Protein AF-N1JIM1-F1 (afdb_monomer)

Nearest PDB structures (foldseek):
  7zmg-assembly1_c  TM=7.149E-01  e=4.940E-05  Thermochaetoides thermophila DSM 1495
  7zm7-assembly1_c  TM=7.378E-01  e=1.228E-04  Thermochaetoides thermophila DSM 1495
  6yj4-assembly1_k  TM=7.259E-01  e=1.435E-02  Yarrowia lipolytica

Organism: Blumeria graminis f. sp. hordei (strain DH14) (NCBI:txid546991)

Sequence (106 aa):
MRINLTPIIQNLKDIIMKYSIVRRGPKPNLTGFNPRALAAAAGSPVNDPWARNEAWRYTGPFSRASRLRNNFPGLGIATVAFIVYCGYEHFFLKNDHESRNLEGHA

Secondary structure (DSSP, 8-state):
-----HHHHHHHHHHHHHHH----PPPP-TTS--HHHHHHHSSPPTT-TTHHHHHHHHSGGGSHHHHHHTSSTTHHHHHHHHHHHHHHIIIIIHHHHHSSSSSS--

Mean predicted aligned error: 16.82 Å

Foldseek 3Di:
DDDDCVVVVVVVVVVCVVPVDPPPPDDPDPVNDDVVVCVVVVDDPPDDVCCVVCVVCQDDCNPPVNVVVPPDVCPVVVVVVVVVVVCCCVPPVVVVVVVVVVPPDD

Radius of gyration: 35.73 Å; Cα contacts (8 Å, |Δi|>4): 9; chains: 1; bounding box: 74×61×78 Å

Solvent-accessible surface area (backbone atoms only — not comparable to full-atom values): 6856 Å² total; per-residue (Å²): 139,83,83,82,58,66,68,60,55,50,52,51,51,52,51,50,57,72,70,66,68,78,75,79,65,84,78,80,54,91,81,74,65,51,70,66,61,48,60,68,64,69,54,81,67,95,79,54,96,52,50,77,79,53,39,74,71,53,40,73,78,61,19,76,66,48,59,56,71,64,70,57,83,54,52,68,61,49,53,52,52,49,51,52,49,53,49,45,46,64,69,55,54,48,64,64,57,62,68,63,66,74,79,76,82,132

InterPro domains:
  IPR012576 NADH dehydrogenase [ubiquinone] 1 beta subcomplex subunit 3 [PF08122] (47-98)
  IPR012576 NADH dehydrogenase [ubiquinone] 1 beta subcomplex subunit 3 [PTHR15082] (36-101)

pLDDT: mean 78.21, std 13.38, range [39.56, 97.75]

Structure (mmCIF, N/CA/C/O backbone):
data_AF-N1JIM1-F1
#
_entry.id   AF-N1JIM1-F1
#
loop_
_atom_site.group_PDB
_atom_site.id
_atom_site.type_symbol
_atom_site.label_atom_id
_atom_site.label_alt_id
_atom_site.label_comp_id
_atom_site.label_asym_id
_atom_site.label_entity_id
_atom_site.label_seq_id
_atom_site.pdbx_PDB_ins_code
_atom_site.Cartn_x
_atom_site.Cartn_y
_atom_site.Cartn_z
_atom_site.occupancy
_atom_site.B_iso_or_equiv
_atom_site.auth_seq_id
_atom_site.auth_comp_id
_atom_site.auth_asym_id
_atom_site.auth_atom_id
_atom_site.pdbx_PDB_model_num
ATOM 1 N N . MET A 1 1 ? 37.156 -55.384 39.164 1.00 52.28 1 MET A N 1
ATOM 2 C CA . MET A 1 1 ? 36.053 -54.896 40.020 1.00 52.28 1 MET A CA 1
ATOM 3 C C . MET A 1 1 ? 35.601 -53.540 39.483 1.00 52.28 1 MET A C 1
ATOM 5 O O . MET A 1 1 ? 36.373 -52.596 39.558 1.00 52.28 1 MET A O 1
ATOM 9 N N . ARG A 1 2 ? 34.443 -53.454 38.812 1.00 53.03 2 ARG A N 1
ATOM 10 C CA . ARG A 1 2 ? 33.941 -52.192 38.230 1.00 53.03 2 ARG A CA 1
ATOM 11 C C . ARG A 1 2 ? 32.867 -51.619 39.152 1.00 53.03 2 ARG A C 1
ATOM 13 O O . ARG A 1 2 ? 31.889 -52.300 39.436 1.00 53.03 2 ARG A O 1
ATOM 20 N N . ILE A 1 3 ? 33.074 -50.400 39.637 1.00 65.19 3 ILE A N 1
ATOM 21 C CA . ILE A 1 3 ? 32.138 -49.718 40.535 1.00 65.19 3 ILE A CA 1
ATOM 22 C C . ILE A 1 3 ? 30.994 -49.158 39.678 1.00 65.19 3 ILE A C 1
ATOM 24 O O . ILE A 1 3 ? 31.239 -48.433 38.714 1.00 65.19 3 ILE A O 1
ATOM 28 N N . ASN A 1 4 ? 29.753 -49.535 39.983 1.00 59.69 4 ASN A N 1
ATOM 29 C CA . ASN A 1 4 ? 28.573 -49.160 39.205 1.00 59.69 4 ASN A CA 1
ATOM 30 C C . ASN A 1 4 ? 28.045 -47.801 39.703 1.00 59.69 4 ASN A C 1
ATOM 32 O O . ASN A 1 4 ? 27.325 -47.724 40.693 1.00 59.69 4 ASN A O 1
ATOM 36 N N . LEU A 1 5 ? 28.474 -46.714 39.053 1.00 62.03 5 LEU A N 1
ATOM 37 C CA . LEU A 1 5 ? 28.224 -45.320 39.472 1.00 62.03 5 LEU A CA 1
ATOM 38 C C . LEU A 1 5 ? 26.890 -44.741 38.962 1.00 62.03 5 LEU A C 1
ATOM 40 O O . LEU A 1 5 ? 26.553 -43.589 39.238 1.00 62.03 5 LEU A O 1
ATOM 44 N N . THR A 1 6 ? 26.113 -45.537 38.229 1.00 71.81 6 THR A N 1
ATOM 45 C CA . THR A 1 6 ? 24.839 -45.134 37.621 1.00 71.81 6 THR A CA 1
ATOM 46 C C . THR A 1 6 ? 23.787 -44.591 38.607 1.00 71.81 6 THR A C 1
ATOM 48 O O . THR A 1 6 ? 23.179 -43.572 38.267 1.00 71.81 6 THR A O 1
ATOM 51 N N 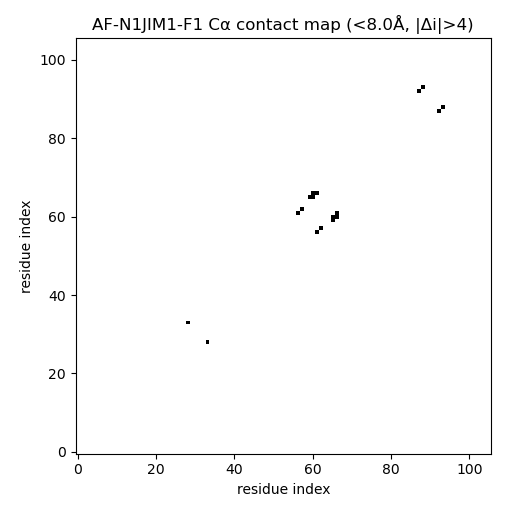. PRO A 1 7 ? 23.581 -45.133 39.831 1.00 74.94 7 PRO A N 1
ATOM 52 C CA . PRO A 1 7 ? 22.528 -44.625 40.718 1.00 74.94 7 PRO A CA 1
ATOM 53 C C . PRO A 1 7 ? 22.896 -43.296 41.397 1.00 74.94 7 PRO A C 1
ATOM 55 O O . PRO A 1 7 ? 22.017 -42.488 41.699 1.00 74.94 7 PRO A O 1
ATOM 58 N N . ILE A 1 8 ? 24.192 -43.041 41.610 1.00 76.38 8 ILE A N 1
ATOM 59 C CA . ILE A 1 8 ? 24.692 -41.809 42.241 1.00 76.38 8 ILE A CA 1
ATOM 60 C C . ILE A 1 8 ? 24.576 -40.639 41.261 1.00 76.38 8 ILE A C 1
ATOM 62 O O . ILE A 1 8 ? 24.121 -39.557 41.627 1.00 76.38 8 ILE A O 1
ATOM 66 N N . ILE A 1 9 ? 24.929 -40.870 39.993 1.00 74.69 9 ILE A N 1
ATOM 67 C CA . ILE A 1 9 ? 24.845 -39.849 38.942 1.00 74.69 9 ILE A CA 1
ATOM 68 C C . ILE A 1 9 ? 23.387 -39.457 38.674 1.00 74.69 9 ILE A C 1
ATOM 70 O O . ILE A 1 9 ? 23.119 -38.280 38.438 1.00 74.69 9 ILE A O 1
ATOM 74 N N . GLN A 1 10 ? 22.443 -40.404 38.739 1.00 77.50 10 GLN A N 1
ATOM 75 C CA . GLN A 1 10 ? 21.026 -40.069 38.574 1.00 77.50 10 GLN A CA 1
ATOM 76 C C . GLN A 1 10 ? 20.461 -39.284 39.752 1.00 77.50 10 GLN A C 1
ATOM 78 O O . GLN A 1 10 ? 19.847 -38.246 39.530 1.00 77.50 10 GLN A O 1
ATOM 83 N N . ASN A 1 11 ? 20.787 -39.667 40.989 1.00 78.75 11 ASN A N 1
ATOM 84 C CA . ASN A 1 11 ? 20.413 -38.865 42.156 1.00 78.75 11 ASN A CA 1
ATOM 85 C C . ASN A 1 11 ? 20.942 -37.431 42.070 1.00 78.75 11 ASN A C 1
ATOM 87 O O . ASN A 1 11 ? 20.224 -36.482 42.372 1.00 78.75 11 ASN A O 1
ATOM 91 N N . LEU A 1 12 ? 22.185 -37.253 41.617 1.00 78.69 12 LEU A N 1
ATOM 92 C CA . LEU A 1 12 ? 22.763 -35.923 41.467 1.00 78.69 12 LEU A CA 1
ATOM 93 C C . LEU A 1 12 ? 22.036 -35.103 40.390 1.00 78.69 12 LEU A C 1
ATOM 95 O O . LEU A 1 12 ? 21.767 -33.923 40.603 1.00 78.69 12 LEU A O 1
ATOM 99 N N . LYS A 1 13 ? 21.677 -35.718 39.255 1.00 77.31 13 LYS A N 1
ATOM 100 C CA . LYS A 1 13 ? 20.893 -35.061 38.198 1.00 77.31 13 LYS A CA 1
ATOM 101 C C . LYS A 1 13 ? 19.511 -34.650 38.689 1.00 77.31 13 LYS A C 1
ATOM 103 O O . LYS A 1 13 ? 19.097 -33.530 38.403 1.00 77.31 13 LYS A O 1
ATOM 108 N N . ASP A 1 14 ? 18.848 -35.502 39.460 1.00 77.19 14 ASP A N 1
ATOM 109 C CA . ASP A 1 14 ? 17.524 -35.226 40.016 1.00 77.19 14 ASP A CA 1
ATOM 110 C C . ASP A 1 14 ? 17.570 -34.103 41.055 1.00 77.19 14 ASP A C 1
ATOM 112 O O . ASP A 1 14 ? 16.730 -33.201 41.035 1.00 77.19 14 ASP A O 1
ATOM 116 N N . ILE A 1 15 ? 18.591 -34.093 41.916 1.00 77.50 15 ILE A N 1
ATOM 117 C CA . ILE A 1 15 ? 18.822 -33.019 42.888 1.00 77.50 15 ILE A CA 1
ATOM 118 C C . ILE A 1 15 ? 19.103 -31.704 42.151 1.00 77.50 15 ILE A C 1
ATOM 120 O O . ILE A 1 15 ? 18.451 -30.695 42.419 1.00 77.50 15 ILE A O 1
ATOM 124 N N . ILE A 1 16 ? 20.003 -31.702 41.166 1.00 76.94 16 ILE A N 1
ATOM 125 C CA . ILE A 1 16 ? 20.316 -30.496 40.386 1.00 76.94 16 ILE A CA 1
ATOM 126 C C . ILE A 1 16 ? 19.075 -30.001 39.628 1.00 76.94 16 ILE A C 1
ATOM 128 O O . ILE A 1 16 ? 18.784 -28.807 39.652 1.00 76.94 16 ILE A O 1
ATOM 132 N N . MET A 1 17 ? 18.290 -30.883 39.004 1.00 72.56 17 MET A N 1
ATOM 133 C CA . MET A 1 17 ? 17.032 -30.512 38.339 1.00 72.56 17 MET A CA 1
ATOM 134 C C . MET A 1 17 ? 16.004 -29.942 39.318 1.00 72.56 17 MET A C 1
ATOM 136 O O . MET A 1 17 ? 15.347 -28.949 39.006 1.00 72.56 17 MET A O 1
ATOM 140 N N . LYS A 1 18 ? 15.893 -30.512 40.522 1.00 68.12 18 LYS A N 1
ATOM 141 C CA . LYS A 1 18 ? 14.932 -30.061 41.534 1.00 68.12 18 LYS A CA 1
ATOM 142 C C . LYS A 1 18 ? 15.276 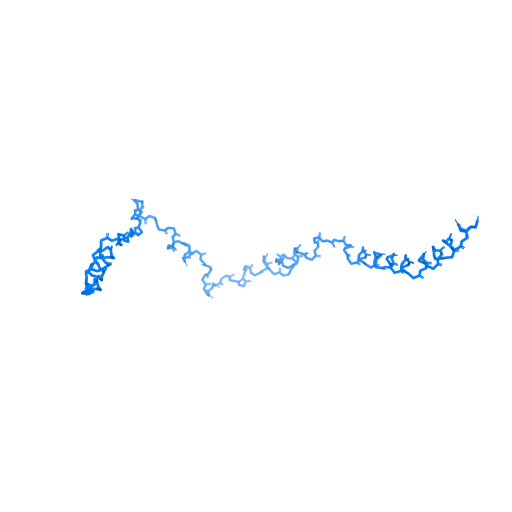-28.688 42.111 1.00 68.12 18 LYS A C 1
ATOM 144 O O . LYS A 1 18 ? 14.363 -27.930 42.430 1.00 68.12 18 LYS A O 1
ATOM 149 N N . TYR A 1 19 ? 16.562 -28.349 42.195 1.00 69.44 19 TYR A N 1
ATOM 150 C CA . TYR A 1 19 ? 17.022 -27.052 42.704 1.00 69.44 19 TYR A CA 1
ATOM 151 C C . TYR A 1 19 ? 17.294 -25.994 41.615 1.00 69.44 19 TYR A C 1
ATOM 153 O O . TYR A 1 19 ? 17.374 -24.810 41.937 1.00 69.44 19 TYR A O 1
ATOM 161 N N . SER A 1 20 ? 17.410 -26.364 40.334 1.00 65.88 20 SER A N 1
ATOM 162 C CA . SER A 1 20 ? 17.805 -25.431 39.257 1.00 65.88 20 SER A CA 1
ATOM 163 C C . SER A 1 20 ? 16.665 -24.640 38.614 1.00 65.88 20 SER A C 1
ATOM 165 O O . SER A 1 20 ? 16.928 -23.663 37.911 1.00 65.88 20 SER A O 1
ATOM 167 N N . ILE A 1 21 ? 15.399 -24.990 38.851 1.00 65.50 21 ILE A N 1
ATOM 168 C CA . ILE A 1 21 ? 14.277 -24.337 38.165 1.00 65.50 21 ILE A CA 1
ATOM 169 C C . ILE A 1 21 ? 13.531 -23.393 39.109 1.00 65.50 21 ILE A C 1
ATOM 171 O O . ILE A 1 21 ? 12.360 -23.587 39.436 1.00 65.50 21 ILE A O 1
ATOM 175 N N . VAL A 1 22 ? 14.177 -22.288 39.478 1.00 65.31 22 VAL A N 1
ATOM 176 C CA . VAL A 1 22 ? 13.433 -21.095 39.901 1.00 65.31 22 VAL A CA 1
ATOM 177 C C . VAL A 1 22 ? 12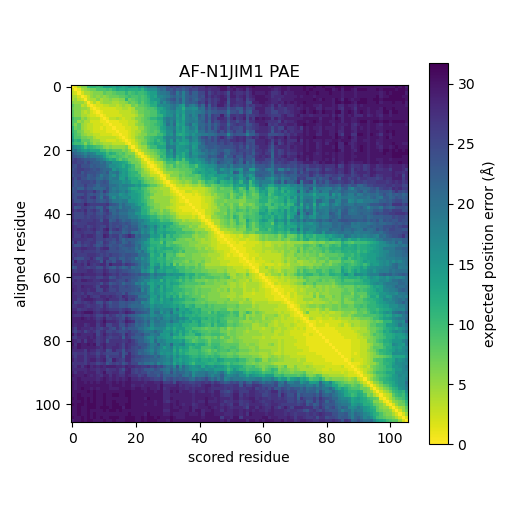.825 -20.481 38.639 1.00 65.31 22 VAL A C 1
ATOM 179 O O . VAL A 1 22 ? 13.423 -19.620 37.987 1.00 65.31 22 VAL A O 1
ATOM 182 N N . ARG A 1 23 ? 11.627 -20.942 38.250 1.00 61.66 23 ARG A N 1
ATOM 183 C CA . ARG A 1 23 ? 10.817 -20.245 37.241 1.00 61.66 23 ARG A CA 1
ATOM 184 C C . ARG A 1 23 ? 10.446 -18.893 37.834 1.00 61.66 23 ARG A C 1
ATOM 186 O O . ARG A 1 23 ? 9.485 -18.787 38.589 1.00 61.66 23 ARG A O 1
ATOM 193 N N . ARG A 1 24 ? 11.229 -17.856 37.531 1.00 66.44 24 ARG A N 1
ATOM 194 C CA . ARG A 1 24 ? 10.853 -16.479 37.853 1.00 66.44 24 ARG A CA 1
ATOM 195 C C . ARG A 1 24 ? 9.549 -16.196 37.111 1.00 66.44 24 ARG A C 1
ATOM 197 O O . ARG A 1 24 ? 9.559 -16.027 35.893 1.00 66.44 24 ARG A O 1
ATOM 204 N N . GLY A 1 25 ? 8.437 -16.234 37.842 1.00 69.25 25 GLY A N 1
ATOM 205 C CA . GLY A 1 25 ? 7.127 -15.870 37.322 1.00 69.25 25 GLY A CA 1
ATOM 206 C C . GLY A 1 25 ? 7.142 -14.436 36.781 1.00 69.25 25 GLY A C 1
ATOM 207 O O . GLY A 1 25 ? 8.049 -13.660 37.111 1.00 69.25 25 GLY A O 1
ATOM 208 N N . PRO A 1 26 ? 6.171 -14.067 35.931 1.00 71.12 26 PRO A N 1
ATOM 209 C CA . PRO A 1 26 ? 6.027 -12.693 35.468 1.00 71.12 26 PRO A CA 1
ATOM 210 C C . PRO A 1 26 ? 6.043 -11.745 36.672 1.00 71.12 26 PRO A C 1
ATOM 212 O O . PRO A 1 26 ? 5.298 -11.957 37.628 1.00 71.12 26 PRO A O 1
ATOM 215 N N . LYS A 1 27 ? 6.925 -10.736 36.659 1.00 69.81 27 LYS A N 1
ATOM 216 C CA . LYS A 1 27 ? 6.977 -9.752 37.745 1.00 69.81 27 LYS A CA 1
ATOM 217 C C . LYS A 1 27 ? 5.597 -9.085 37.858 1.00 69.81 27 LYS A C 1
ATOM 219 O O . LYS A 1 27 ? 5.080 -8.655 36.825 1.00 69.81 27 LYS A O 1
ATOM 224 N N . PRO A 1 28 ? 4.997 -9.001 39.057 1.00 71.81 28 PRO A N 1
ATOM 225 C CA . PRO A 1 28 ? 3.736 -8.296 39.226 1.00 71.81 28 PRO A CA 1
ATOM 226 C C . PRO A 1 28 ? 3.947 -6.820 38.874 1.00 71.81 28 PRO A C 1
ATOM 228 O O . PRO A 1 28 ? 4.892 -6.187 39.348 1.00 71.81 28 PRO A O 1
ATOM 231 N N . ASN A 1 29 ? 3.097 -6.283 37.999 1.00 76.25 29 ASN A N 1
ATOM 232 C CA . ASN A 1 29 ? 3.161 -4.875 37.626 1.00 76.25 29 ASN A CA 1
ATOM 233 C C . ASN A 1 29 ? 2.697 -4.038 38.825 1.00 76.25 29 ASN A C 1
ATOM 235 O O . ASN A 1 29 ? 1.531 -4.108 39.207 1.00 76.25 29 ASN A O 1
ATOM 239 N N . LEU A 1 30 ? 3.604 -3.243 39.402 1.00 74.25 30 LEU A N 1
ATOM 240 C CA . LEU A 1 30 ? 3.343 -2.397 40.579 1.00 74.25 30 LEU A CA 1
ATOM 241 C C . L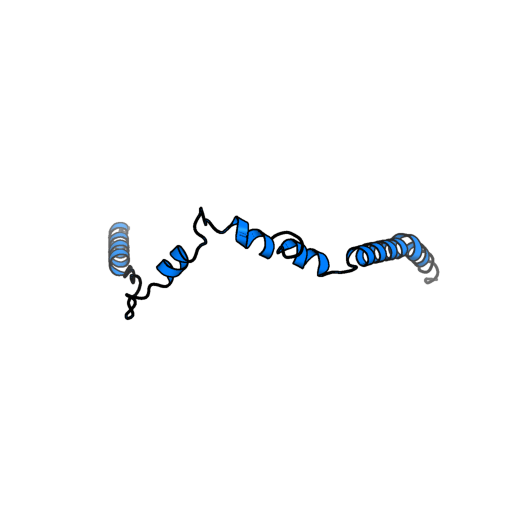EU A 1 30 ? 2.211 -1.381 40.355 1.00 74.25 30 LEU A C 1
ATOM 243 O O . LEU A 1 30 ? 1.559 -0.955 41.298 1.00 74.25 30 LEU A O 1
ATOM 247 N N . THR A 1 31 ? 1.981 -1.002 39.100 1.00 77.81 31 THR A N 1
ATOM 248 C CA . THR A 1 31 ? 0.978 -0.015 38.688 1.00 77.81 31 THR A CA 1
ATOM 249 C C . THR A 1 31 ? -0.376 -0.638 38.341 1.00 77.81 31 THR A C 1
ATOM 251 O O . THR A 1 31 ? -1.275 0.079 37.914 1.00 77.81 31 THR A O 1
ATOM 254 N N . GLY A 1 32 ? -0.531 -1.966 38.432 1.00 79.38 32 GLY A N 1
ATOM 255 C CA . GLY A 1 32 ? -1.746 -2.678 38.001 1.00 79.38 32 GLY A CA 1
ATOM 256 C C . GLY A 1 32 ? -1.983 -2.673 36.482 1.00 79.38 32 GLY A C 1
ATOM 257 O O . GLY A 1 32 ? -2.798 -3.441 35.975 1.00 79.38 32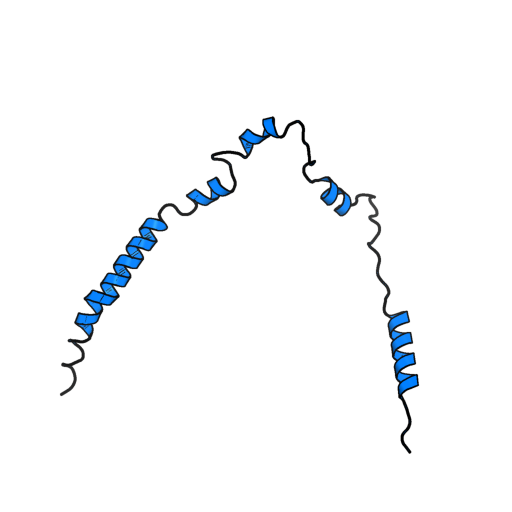 GLY A O 1
ATOM 258 N N . PHE A 1 33 ? -1.231 -1.867 35.730 1.00 84.81 33 PHE A N 1
ATOM 259 C CA . PHE A 1 33 ? -1.279 -1.818 34.278 1.00 84.81 33 PHE A CA 1
ATOM 260 C C . PHE A 1 33 ? -0.625 -3.067 33.682 1.00 84.81 33 PHE A C 1
ATOM 262 O O . PHE A 1 33 ? 0.554 -3.342 33.911 1.00 84.81 33 PHE A O 1
ATOM 269 N N . ASN A 1 34 ? -1.385 -3.836 32.902 1.00 85.62 34 ASN A N 1
ATOM 270 C CA . ASN A 1 34 ? -0.886 -5.017 32.209 1.00 85.62 34 ASN A CA 1
ATOM 271 C C . ASN A 1 34 ? -0.773 -4.741 30.698 1.00 85.62 34 ASN A C 1
ATOM 273 O O . ASN A 1 34 ? -1.782 -4.810 29.992 1.00 85.62 34 ASN A O 1
ATOM 277 N N . PRO A 1 35 ? 0.440 -4.488 30.167 1.00 85.06 35 PRO A N 1
ATOM 278 C CA . PRO A 1 35 ? 0.621 -4.154 28.755 1.00 85.06 35 PRO A CA 1
ATOM 279 C C . PRO A 1 35 ? 0.234 -5.304 27.818 1.00 85.06 35 PRO A C 1
ATOM 281 O O . PRO A 1 35 ? -0.182 -5.059 26.691 1.00 85.06 35 PRO A O 1
ATOM 284 N N . ARG A 1 36 ? 0.324 -6.564 28.270 1.00 83.19 36 ARG A N 1
ATOM 285 C CA . ARG A 1 36 ? -0.102 -7.724 27.470 1.00 83.19 36 ARG A CA 1
ATOM 286 C C . ARG A 1 36 ? -1.617 -7.841 27.379 1.00 83.19 36 ARG A C 1
ATOM 288 O O . ARG A 1 36 ? -2.120 -8.185 26.318 1.00 83.19 36 ARG A O 1
ATOM 295 N N . ALA A 1 37 ? -2.327 -7.537 28.464 1.00 84.94 37 ALA A N 1
ATOM 296 C CA . ALA A 1 37 ? -3.786 -7.490 28.449 1.00 84.94 37 ALA A CA 1
ATOM 297 C C . ALA A 1 37 ? -4.287 -6.345 27.558 1.00 84.94 37 ALA A C 1
ATOM 299 O O . ALA A 1 37 ? -5.199 -6.553 26.764 1.00 84.94 37 ALA A O 1
ATOM 300 N N . LEU A 1 38 ? -3.632 -5.177 27.616 1.00 85.62 38 LEU A N 1
ATOM 301 C CA . LEU A 1 38 ? -3.916 -4.078 26.695 1.00 85.62 38 LEU A CA 1
ATOM 302 C C . LEU A 1 38 ? -3.649 -4.487 25.245 1.00 85.62 38 LEU A C 1
ATOM 304 O O . LEU A 1 38 ? -4.514 -4.286 24.411 1.00 85.62 38 LEU A O 1
ATOM 308 N N . ALA A 1 39 ? -2.497 -5.086 24.934 1.00 86.38 39 ALA A N 1
ATOM 309 C CA . ALA A 1 39 ? -2.182 -5.515 23.570 1.00 86.38 39 ALA A CA 1
ATOM 310 C C . ALA A 1 39 ? -3.182 -6.554 23.030 1.00 86.38 39 ALA A C 1
ATOM 312 O O . ALA A 1 39 ? -3.538 -6.502 21.857 1.00 86.38 39 ALA A O 1
ATOM 313 N N . ALA A 1 40 ? -3.662 -7.465 23.884 1.00 84.06 40 ALA A N 1
ATOM 314 C CA . ALA A 1 40 ? -4.705 -8.424 23.525 1.00 84.06 40 ALA A CA 1
ATOM 315 C C . ALA A 1 40 ? -6.070 -7.751 23.286 1.00 84.06 40 ALA A C 1
ATOM 317 O O . ALA A 1 40 ? -6.815 -8.184 22.413 1.00 84.06 40 ALA A O 1
ATOM 318 N N . ALA A 1 41 ? -6.387 -6.689 24.033 1.00 82.19 41 ALA A N 1
ATOM 319 C CA . ALA A 1 41 ? -7.635 -5.934 23.907 1.00 82.19 41 ALA A CA 1
ATOM 320 C C . ALA A 1 41 ? -7.588 -4.816 22.847 1.00 82.19 41 ALA A C 1
ATOM 322 O O . ALA A 1 41 ? -8.632 -4.360 22.399 1.00 82.19 41 ALA A O 1
ATOM 323 N N . ALA A 1 42 ? -6.397 -4.370 22.442 1.00 84.38 42 ALA A N 1
ATOM 324 C CA . ALA A 1 42 ? -6.184 -3.279 21.489 1.00 84.38 42 ALA A CA 1
ATOM 325 C C . ALA A 1 42 ? -6.420 -3.692 20.025 1.00 84.38 42 ALA A C 1
ATOM 327 O O . ALA A 1 42 ? -6.288 -2.865 19.123 1.00 84.38 42 ALA A O 1
ATOM 328 N N . GLY A 1 43 ? -6.736 -4.966 19.772 1.00 80.56 43 GLY A N 1
ATOM 329 C CA . GLY A 1 43 ? -7.168 -5.426 18.458 1.00 80.56 43 GLY A CA 1
ATOM 330 C C . GLY A 1 43 ? -8.514 -4.818 18.062 1.00 80.56 43 GLY A C 1
ATOM 331 O O . GLY A 1 43 ? -9.340 -4.489 18.911 1.00 80.56 43 GLY A O 1
ATOM 332 N N . SER A 1 44 ? -8.751 -4.692 16.756 1.00 75.00 44 SER A N 1
ATOM 333 C CA . SER A 1 44 ? -10.077 -4.316 16.265 1.00 75.00 44 SER A CA 1
ATOM 334 C C . SER A 1 44 ? -11.082 -5.408 16.650 1.00 75.00 44 SER A C 1
ATOM 336 O O . SER A 1 44 ? -10.791 -6.587 16.414 1.00 75.00 44 SER A O 1
ATOM 338 N N . PRO A 1 45 ? -12.243 -5.070 17.239 1.00 79.88 45 PRO A N 1
ATOM 339 C CA . PRO A 1 45 ? -13.272 -6.060 17.523 1.00 79.88 45 PRO A CA 1
ATOM 340 C C . PRO A 1 45 ? -13.730 -6.722 16.217 1.00 79.88 45 PRO A C 1
ATOM 342 O O . PRO A 1 45 ? -13.757 -6.088 15.167 1.00 79.88 45 PRO A O 1
ATOM 345 N N . VAL A 1 46 ? -14.093 -8.007 16.288 1.00 78.50 46 VAL A N 1
ATOM 346 C CA . VAL A 1 46 ? -14.466 -8.825 15.114 1.00 78.50 46 VAL A CA 1
ATOM 347 C C . VAL A 1 46 ? -15.661 -8.241 14.349 1.00 78.50 46 VAL A C 1
ATOM 349 O O . VAL A 1 46 ? -15.798 -8.483 13.156 1.00 78.50 46 VAL A O 1
ATOM 352 N N . ASN A 1 47 ? -16.524 -7.485 15.031 1.00 81.25 47 ASN A N 1
ATOM 353 C CA . ASN A 1 47 ? -17.736 -6.921 14.455 1.00 81.25 47 ASN A CA 1
ATOM 354 C C . ASN A 1 47 ? -17.906 -5.471 14.921 1.00 81.25 47 ASN A C 1
ATOM 356 O O . ASN A 1 47 ? -18.645 -5.176 15.863 1.00 81.25 47 ASN A O 1
ATOM 360 N N . ASP A 1 48 ? -17.152 -4.565 14.310 1.00 88.38 48 ASP A N 1
ATOM 361 C CA . ASP A 1 48 ? -17.262 -3.138 14.562 1.00 88.38 48 ASP A CA 1
ATOM 362 C C . ASP A 1 48 ? -18.451 -2.541 13.779 1.00 88.38 48 ASP A C 1
ATOM 364 O O . ASP A 1 48 ? -18.537 -2.652 12.555 1.00 88.38 48 ASP A O 1
ATOM 368 N N . PRO A 1 49 ? -19.393 -1.848 14.444 1.00 90.62 49 PRO A N 1
ATOM 369 C CA . PRO A 1 49 ? -20.567 -1.287 13.765 1.00 90.62 49 PRO A CA 1
ATOM 370 C C . PRO A 1 49 ? -20.214 -0.151 12.789 1.00 90.62 49 PRO A C 1
ATOM 372 O O . PRO A 1 49 ? -21.029 0.231 11.948 1.00 90.62 49 PRO A O 1
ATOM 375 N N . TRP A 1 50 ? -18.993 0.380 12.880 1.00 90.88 50 TRP A N 1
ATOM 376 C CA . TRP A 1 50 ? -18.498 1.488 12.069 1.00 90.88 50 TRP A CA 1
ATOM 377 C C . TRP A 1 50 ? -17.562 1.056 10.938 1.00 90.88 50 TRP A C 1
ATOM 379 O O . TRP A 1 50 ? -17.194 1.919 10.141 1.00 90.88 50 TRP A O 1
ATOM 389 N N . ALA A 1 51 ? -17.255 -0.240 10.778 1.00 87.69 51 ALA A N 1
ATOM 390 C CA . ALA A 1 51 ? -16.313 -0.740 9.763 1.00 87.69 51 ALA A CA 1
ATOM 391 C C . ALA A 1 51 ? -16.593 -0.173 8.378 1.00 87.69 51 ALA A C 1
ATOM 393 O O . ALA A 1 51 ? -15.711 0.328 7.684 1.00 87.69 51 ALA A O 1
ATOM 394 N N . ARG A 1 52 ? -17.866 -0.218 7.976 1.00 85.88 52 ARG A N 1
ATOM 395 C CA . ARG A 1 52 ? -18.304 0.271 6.668 1.00 85.88 52 ARG A CA 1
ATOM 396 C C . ARG A 1 52 ? -18.115 1.781 6.529 1.00 85.88 52 ARG A C 1
ATOM 398 O O . ARG A 1 52 ? -17.773 2.248 5.448 1.00 85.88 52 ARG A O 1
ATOM 405 N N . ASN A 1 53 ? -18.328 2.531 7.608 1.00 89.81 53 ASN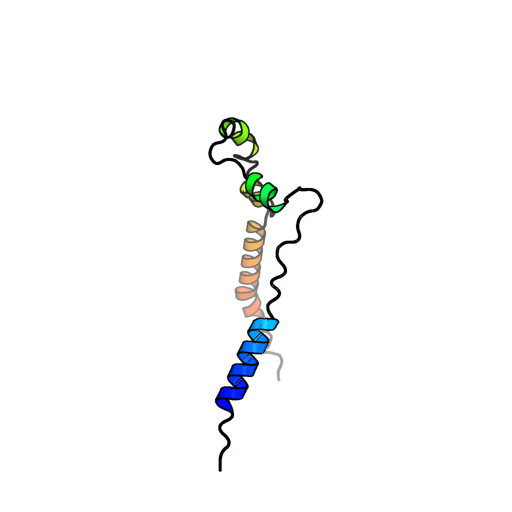 A N 1
ATOM 406 C CA . ASN A 1 53 ? -18.144 3.978 7.623 1.00 89.81 53 ASN A CA 1
ATOM 407 C C . ASN A 1 53 ? -16.659 4.374 7.659 1.00 89.81 53 ASN A C 1
ATOM 409 O O . ASN A 1 53 ? -16.306 5.449 7.191 1.00 89.81 53 ASN A O 1
ATOM 413 N N . GLU A 1 54 ? -15.777 3.520 8.179 1.00 88.62 54 GLU A N 1
ATOM 414 C CA . GLU A 1 54 ? -14.326 3.741 8.159 1.00 88.62 54 GLU A CA 1
ATOM 415 C C . GLU A 1 54 ? -13.641 3.163 6.911 1.00 88.62 54 GLU A C 1
ATOM 417 O O . GLU A 1 54 ? -12.514 3.547 6.587 1.00 88.62 54 GLU A O 1
ATOM 422 N N . ALA A 1 55 ? -14.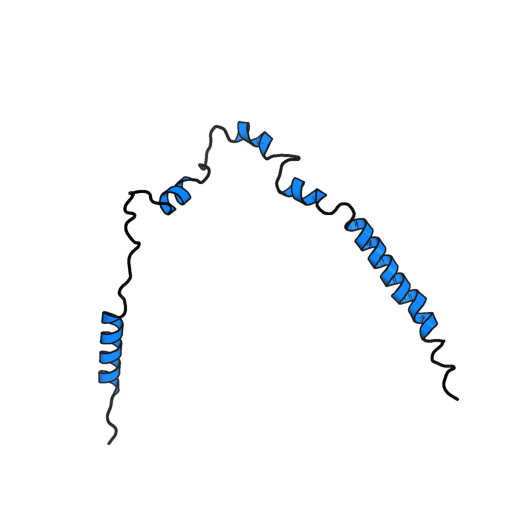327 2.297 6.158 1.00 87.94 55 ALA A N 1
ATOM 423 C CA . ALA A 1 55 ? -13.769 1.601 5.003 1.00 87.94 55 ALA A CA 1
ATOM 424 C C . ALA A 1 55 ? -13.198 2.555 3.944 1.00 87.94 55 ALA A C 1
ATOM 426 O O . ALA A 1 55 ? -12.142 2.271 3.376 1.00 87.94 55 ALA A O 1
ATOM 427 N N . TRP A 1 56 ? -13.823 3.711 3.693 1.00 87.25 56 TRP A N 1
ATOM 428 C CA . TRP A 1 56 ? -13.349 4.672 2.682 1.00 87.25 56 TRP A CA 1
ATOM 429 C C . TRP A 1 56 ? -11.940 5.216 2.968 1.00 87.25 56 TRP A C 1
ATOM 431 O O . TRP A 1 56 ? -11.236 5.602 2.038 1.00 87.25 56 TRP A O 1
ATOM 441 N N . ARG A 1 57 ? -11.493 5.211 4.233 1.00 87.62 57 ARG A N 1
ATOM 442 C CA . ARG A 1 57 ? -10.161 5.708 4.624 1.00 87.62 57 ARG A CA 1
ATOM 443 C C . ARG A 1 57 ? -9.036 4.775 4.192 1.00 87.62 57 ARG A C 1
ATOM 445 O O . ARG A 1 57 ? -7.908 5.212 3.974 1.00 87.62 57 ARG A O 1
ATOM 452 N N . TYR A 1 58 ? -9.336 3.485 4.100 1.00 83.31 58 TYR A N 1
ATOM 453 C CA . TYR A 1 58 ? -8.334 2.434 3.920 1.00 83.31 58 TYR A CA 1
ATOM 454 C C . TYR A 1 58 ? -8.546 1.606 2.648 1.00 83.31 58 TYR A C 1
ATOM 456 O O . TYR A 1 58 ? -7.748 0.714 2.352 1.00 83.31 58 TYR A O 1
ATOM 464 N N . THR A 1 59 ? -9.585 1.916 1.873 1.00 83.12 59 THR A N 1
ATOM 465 C CA . THR A 1 59 ? -9.891 1.280 0.587 1.00 83.12 59 THR A CA 1
ATOM 466 C C . THR A 1 59 ? -9.463 2.159 -0.595 1.00 83.12 59 THR A C 1
ATOM 468 O O . THR A 1 59 ? -9.158 3.344 -0.454 1.00 83.12 59 THR A O 1
ATOM 471 N N . GLY A 1 60 ? -9.357 1.554 -1.782 1.00 85.56 60 GLY A N 1
ATOM 472 C CA . GLY A 1 60 ? -9.020 2.261 -3.021 1.00 85.56 60 GLY A CA 1
ATOM 473 C C . GLY A 1 60 ? -7.570 2.788 -3.079 1.00 85.56 60 GLY A C 1
ATOM 474 O O . GLY A 1 60 ? -6.627 2.025 -2.820 1.00 85.56 60 GLY A O 1
ATOM 475 N N . PRO A 1 61 ? -7.345 4.065 -3.451 1.00 82.00 61 PRO A N 1
ATOM 476 C CA . PRO A 1 61 ? -6.000 4.618 -3.653 1.00 82.00 61 PRO A CA 1
ATOM 477 C C . PRO A 1 61 ? -5.171 4.685 -2.361 1.00 82.00 61 PRO A C 1
ATOM 479 O O . PRO A 1 61 ? -3.946 4.709 -2.423 1.00 82.00 61 PRO A O 1
ATOM 482 N N . PHE A 1 62 ? -5.808 4.641 -1.189 1.00 82.81 62 PHE A N 1
ATOM 483 C CA . PHE A 1 62 ? -5.131 4.758 0.107 1.00 82.81 62 PHE A CA 1
ATOM 484 C C . PHE A 1 62 ? -4.726 3.418 0.734 1.00 82.81 62 PHE A C 1
ATOM 486 O O . PHE A 1 62 ? -4.132 3.401 1.822 1.00 82.81 62 PHE A O 1
ATOM 493 N N . SER A 1 63 ? -4.993 2.302 0.046 1.00 86.75 63 SER A N 1
ATOM 494 C CA . SER A 1 63 ? -4.610 0.965 0.503 1.00 86.75 63 SER A CA 1
ATOM 495 C C . SER A 1 63 ? -3.086 0.816 0.623 1.00 86.75 63 SER A C 1
ATOM 497 O O . SER A 1 63 ? -2.314 1.466 -0.087 1.00 86.75 6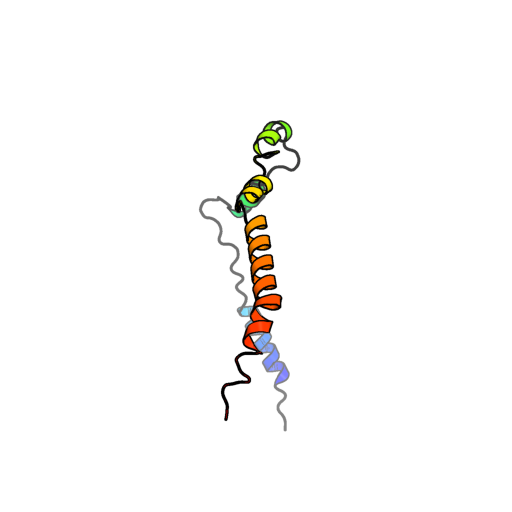3 SER A O 1
ATOM 499 N N . ARG A 1 64 ? -2.622 -0.088 1.498 1.00 84.62 64 ARG A N 1
ATOM 500 C CA . ARG A 1 64 ? -1.181 -0.366 1.670 1.00 84.62 64 ARG A CA 1
ATOM 501 C C . ARG A 1 64 ? -0.514 -0.779 0.355 1.00 84.62 64 ARG A C 1
ATOM 503 O O . ARG A 1 64 ? 0.600 -0.351 0.080 1.00 84.62 64 ARG A O 1
ATOM 510 N N . ALA A 1 65 ? -1.210 -1.563 -0.468 1.00 85.44 65 ALA A N 1
ATOM 511 C CA . ALA A 1 65 ? -0.710 -2.001 -1.767 1.00 85.44 65 ALA A CA 1
ATOM 512 C C . ALA A 1 65 ? -0.621 -0.844 -2.773 1.00 85.44 65 ALA A C 1
ATOM 514 O O . ALA A 1 65 ? 0.351 -0.752 -3.519 1.00 85.44 65 ALA A O 1
ATOM 515 N N . SER A 1 66 ? -1.595 0.069 -2.763 1.00 85.12 66 SER A N 1
ATOM 516 C CA . SER A 1 66 ? -1.604 1.252 -3.632 1.00 85.12 66 SER A CA 1
ATOM 517 C C . SER A 1 66 ? -0.415 2.176 -3.349 1.00 85.12 66 SER A C 1
ATOM 519 O O . SER A 1 66 ? 0.181 2.698 -4.286 1.00 85.12 66 SER A O 1
ATOM 521 N N . ARG A 1 67 ? 0.007 2.293 -2.081 1.00 83.50 67 ARG A N 1
ATOM 522 C CA . ARG A 1 67 ? 1.220 3.042 -1.697 1.00 83.50 67 ARG A CA 1
ATOM 523 C C . ARG A 1 67 ? 2.493 2.426 -2.276 1.00 83.50 67 ARG A C 1
ATOM 525 O O . ARG A 1 67 ? 3.398 3.152 -2.661 1.00 83.50 67 ARG A O 1
ATOM 532 N N . LEU A 1 68 ? 2.555 1.095 -2.361 1.00 87.81 68 LEU A N 1
ATOM 533 C CA . LEU A 1 68 ? 3.739 0.398 -2.866 1.00 87.81 68 LEU A CA 1
ATOM 534 C C . LEU A 1 68 ? 3.845 0.405 -4.395 1.00 87.81 68 LEU A C 1
ATOM 536 O O . LEU A 1 68 ? 4.955 0.363 -4.923 1.00 87.81 68 LEU A O 1
ATOM 540 N N . ARG A 1 69 ? 2.719 0.492 -5.113 1.00 84.12 69 ARG A N 1
ATOM 541 C CA . ARG A 1 69 ? 2.703 0.479 -6.588 1.00 84.12 69 ARG A CA 1
ATOM 542 C C . ARG A 1 69 ? 3.449 1.652 -7.220 1.00 84.12 69 ARG A C 1
ATOM 544 O O . ARG A 1 69 ? 3.958 1.500 -8.322 1.00 84.12 69 ARG A O 1
ATOM 551 N N . ASN A 1 70 ? 3.549 2.785 -6.528 1.00 84.31 70 ASN A N 1
ATOM 552 C CA . ASN A 1 70 ? 4.216 3.981 -7.042 1.00 84.31 70 ASN A CA 1
ATOM 553 C C . ASN A 1 70 ? 5.616 4.214 -6.442 1.00 84.31 70 ASN A C 1
ATOM 555 O O . ASN A 1 70 ? 6.171 5.295 -6.608 1.00 84.31 70 ASN A O 1
ATOM 559 N N . ASN A 1 71 ? 6.196 3.237 -5.735 1.00 87.81 71 ASN A N 1
ATOM 560 C CA . ASN A 1 71 ? 7.526 3.409 -5.133 1.00 87.81 71 ASN A CA 1
ATOM 561 C C . ASN A 1 71 ? 8.665 3.421 -6.158 1.00 87.81 71 ASN A C 1
ATOM 563 O O . ASN A 1 71 ? 9.686 4.054 -5.915 1.00 87.81 71 ASN A O 1
ATOM 567 N N . PHE A 1 72 ? 8.505 2.739 -7.294 1.00 89.94 72 PHE A N 1
ATOM 568 C CA . PHE A 1 72 ? 9.536 2.673 -8.330 1.00 89.94 72 PHE A CA 1
ATOM 569 C C . PHE A 1 72 ? 8.967 3.047 -9.697 1.00 89.94 72 PHE A C 1
ATOM 571 O O . PHE A 1 72 ? 8.777 2.174 -10.555 1.00 89.94 72 PHE A O 1
ATOM 578 N N . PRO A 1 73 ? 8.670 4.343 -9.911 1.00 86.25 73 PRO A N 1
ATOM 579 C CA . PRO A 1 73 ? 8.257 4.810 -11.220 1.00 86.25 73 PRO A CA 1
ATOM 580 C C . PRO A 1 73 ? 9.419 4.579 -12.193 1.00 86.25 73 PRO A C 1
ATOM 582 O O . PRO A 1 73 ? 10.486 5.168 -12.060 1.00 86.25 73 PRO A O 1
ATOM 585 N N . GLY A 1 74 ? 9.227 3.665 -13.143 1.00 91.00 74 GLY A N 1
ATOM 586 C CA . GLY A 1 74 ? 10.207 3.387 -14.192 1.00 91.00 74 GLY A CA 1
ATOM 587 C C . GLY A 1 74 ? 11.084 2.146 -14.002 1.00 91.00 74 GLY A C 1
ATOM 588 O O . GLY A 1 74 ? 11.895 1.866 -14.880 1.00 91.00 74 GLY A O 1
ATOM 589 N N . LEU A 1 75 ? 10.896 1.342 -12.945 1.00 94.50 75 LEU A N 1
ATOM 590 C CA . LEU A 1 75 ? 11.645 0.080 -12.809 1.00 94.50 75 LEU A CA 1
ATOM 591 C C . LEU A 1 75 ? 11.419 -0.842 -14.015 1.00 94.50 75 LEU A C 1
ATOM 593 O O . LEU A 1 75 ? 12.375 -1.390 -14.542 1.00 94.50 75 LEU A O 1
ATOM 597 N N . GLY A 1 76 ? 10.186 -0.929 -14.522 1.00 94.31 76 GLY A N 1
ATOM 598 C CA . GLY A 1 76 ? 9.878 -1.740 -15.704 1.00 94.31 76 GLY A CA 1
ATOM 599 C C . GLY A 1 76 ? 10.662 -1.318 -16.950 1.00 94.31 76 GLY A C 1
ATOM 600 O O . GLY A 1 76 ? 11.298 -2.155 -17.585 1.00 94.31 76 GLY A O 1
ATOM 601 N N . ILE A 1 77 ? 10.672 -0.021 -17.279 1.00 96.44 77 ILE A N 1
ATOM 602 C CA . ILE A 1 77 ? 11.407 0.471 -18.456 1.00 96.44 77 ILE A CA 1
ATOM 603 C C . ILE A 1 77 ? 12.919 0.330 -18.275 1.00 96.44 77 ILE A C 1
ATOM 605 O O . ILE A 1 77 ? 13.609 -0.024 -19.225 1.00 96.44 77 ILE A O 1
ATOM 609 N N . ALA A 1 78 ? 13.426 0.540 -17.058 1.00 96.00 78 ALA A N 1
ATOM 610 C CA . ALA A 1 78 ? 14.842 0.400 -16.756 1.00 96.00 78 ALA A CA 1
ATOM 611 C C . ALA A 1 78 ? 15.292 -1.058 -16.891 1.00 96.00 78 ALA A C 1
ATOM 613 O O . ALA A 1 78 ? 16.319 -1.322 -17.506 1.00 96.00 78 ALA A O 1
ATOM 614 N N . THR A 1 79 ? 14.505 -2.015 -16.386 1.00 97.44 79 THR A N 1
ATOM 615 C CA . THR A 1 79 ? 14.794 -3.446 -16.544 1.00 97.44 79 THR A CA 1
ATOM 616 C C . THR A 1 79 ? 14.781 -3.859 -18.013 1.00 97.44 79 THR A C 1
ATOM 618 O O . THR A 1 79 ? 15.683 -4.570 -18.445 1.00 97.44 79 THR A O 1
ATOM 621 N N . VAL A 1 80 ? 13.808 -3.390 -18.800 1.00 97.75 80 VAL A N 1
ATOM 622 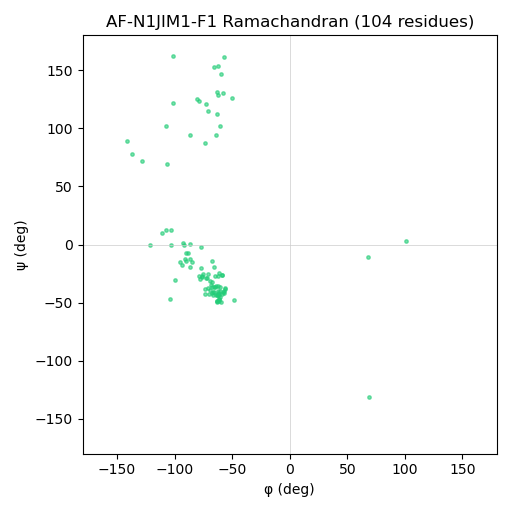C CA . VAL A 1 80 ? 13.760 -3.679 -20.243 1.00 97.75 80 VAL A CA 1
ATOM 623 C C . VAL A 1 80 ? 14.977 -3.096 -20.958 1.00 97.75 80 VAL A C 1
ATOM 625 O O . VAL A 1 80 ? 15.657 -3.823 -21.676 1.00 97.75 80 VAL A O 1
ATOM 628 N N . ALA A 1 81 ? 15.294 -1.820 -20.732 1.00 97.50 81 ALA A N 1
ATOM 629 C CA . ALA A 1 81 ? 16.457 -1.173 -21.335 1.00 97.50 81 ALA A CA 1
ATOM 630 C C . ALA A 1 81 ? 17.766 -1.884 -20.959 1.00 97.50 81 ALA A C 1
ATOM 632 O O . ALA A 1 81 ? 18.609 -2.123 -21.820 1.00 97.50 81 ALA A O 1
ATOM 633 N N . PHE A 1 82 ? 17.903 -2.281 -19.692 1.00 96.88 82 PHE A N 1
ATOM 634 C CA . PHE A 1 82 ? 19.052 -3.035 -19.202 1.00 96.88 82 PHE A CA 1
ATOM 635 C C . PHE A 1 82 ? 19.188 -4.392 -19.902 1.00 96.88 82 PHE A C 1
ATOM 637 O O . PHE A 1 82 ? 20.267 -4.723 -20.382 1.00 96.88 82 PHE A O 1
ATOM 644 N N . ILE A 1 83 ? 18.097 -5.153 -20.033 1.00 97.56 83 ILE A N 1
ATOM 645 C CA . ILE A 1 83 ? 18.113 -6.448 -20.731 1.00 97.56 83 ILE A CA 1
ATOM 646 C C . ILE A 1 83 ? 18.477 -6.273 -22.208 1.00 97.56 83 ILE A C 1
ATOM 648 O O . ILE A 1 83 ? 19.284 -7.044 -22.724 1.00 97.56 83 ILE A O 1
ATOM 652 N N . VAL A 1 84 ? 17.917 -5.265 -22.884 1.00 97.19 84 VAL A N 1
ATOM 653 C CA . VAL A 1 84 ? 18.245 -4.967 -24.288 1.00 97.19 84 VAL A CA 1
ATOM 654 C C . VAL A 1 84 ? 19.729 -4.645 -24.436 1.00 97.19 84 VAL A C 1
ATOM 656 O O . VAL A 1 84 ? 20.377 -5.186 -25.328 1.00 97.19 84 VAL A O 1
ATOM 659 N N . TYR A 1 85 ? 20.280 -3.823 -23.542 1.00 94.88 85 TYR A N 1
ATOM 660 C CA . TYR A 1 85 ? 21.700 -3.482 -23.548 1.00 94.88 85 TYR A CA 1
ATOM 661 C C . TYR A 1 85 ? 22.586 -4.710 -23.306 1.00 94.88 85 TYR A C 1
ATOM 663 O O . TYR A 1 85 ? 23.484 -4.980 -24.098 1.00 94.88 85 TYR A O 1
ATOM 671 N N . CYS A 1 86 ? 22.290 -5.512 -22.278 1.00 94.94 86 CYS A N 1
ATOM 672 C CA . CYS A 1 86 ? 23.034 -6.742 -22.006 1.00 94.94 86 CYS A CA 1
ATOM 673 C C . CYS A 1 86 ? 22.952 -7.737 -23.170 1.00 94.94 86 CYS A C 1
ATOM 675 O O . CYS A 1 86 ? 23.948 -8.372 -23.504 1.00 94.94 86 CYS A O 1
ATOM 677 N N . GLY A 1 87 ? 21.783 -7.877 -23.803 1.00 95.44 87 GLY A N 1
ATOM 678 C CA . GLY A 1 87 ? 21.616 -8.710 -24.992 1.00 95.44 87 GLY A CA 1
ATOM 679 C C . GLY A 1 87 ? 22.441 -8.191 -26.169 1.00 95.44 87 GLY A C 1
ATOM 680 O O . GLY A 1 87 ? 23.126 -8.967 -26.830 1.00 95.44 87 GLY A O 1
ATOM 681 N N . TYR A 1 88 ? 22.437 -6.879 -26.395 1.00 93.81 88 TYR A N 1
ATOM 682 C CA . TYR A 1 88 ? 23.246 -6.251 -27.435 1.00 93.81 88 TYR A CA 1
ATOM 683 C C . TYR A 1 88 ? 24.747 -6.474 -27.206 1.00 93.81 88 TYR A C 1
ATOM 685 O O . TYR A 1 88 ? 25.447 -6.920 -28.115 1.00 93.81 88 TYR A O 1
ATOM 693 N N . GLU A 1 89 ? 25.243 -6.271 -25.985 1.00 87.44 89 GLU A N 1
ATOM 694 C CA . GLU A 1 89 ? 26.639 -6.576 -25.654 1.00 87.44 89 GLU A CA 1
ATOM 695 C C . GLU A 1 89 ? 26.969 -8.064 -25.841 1.00 87.44 89 GLU A C 1
ATOM 697 O O . GLU A 1 89 ? 28.016 -8.413 -26.390 1.00 87.44 89 GLU A O 1
ATOM 702 N N . HIS A 1 90 ? 26.071 -8.953 -25.411 1.00 87.19 90 HIS A N 1
ATOM 703 C CA . HIS A 1 90 ? 26.313 -10.393 -25.433 1.00 87.19 90 HIS A CA 1
ATOM 704 C C . HIS A 1 90 ? 26.306 -10.990 -26.844 1.00 87.19 90 HIS A C 1
ATOM 706 O O . HIS A 1 90 ? 27.089 -11.901 -27.108 1.00 87.19 90 HIS A O 1
ATOM 712 N N . PHE A 1 91 ? 25.435 -10.502 -27.731 1.00 86.44 91 PHE A N 1
ATOM 713 C CA . PHE A 1 91 ? 25.264 -11.056 -29.076 1.00 86.44 91 PHE A CA 1
ATOM 714 C C . PHE A 1 91 ? 25.984 -10.271 -30.171 1.00 86.44 91 PHE A C 1
ATOM 716 O O . PHE A 1 91 ? 26.373 -10.885 -31.155 1.00 86.44 91 PHE A O 1
ATOM 723 N N . PHE A 1 92 ? 26.161 -8.953 -30.044 1.00 79.19 92 PHE A N 1
ATOM 724 C CA . PHE A 1 92 ? 26.784 -8.138 -31.095 1.00 79.19 92 PHE A CA 1
ATOM 725 C C . PHE A 1 92 ? 28.227 -7.750 -30.757 1.00 79.19 92 PHE A C 1
ATOM 727 O O . PHE A 1 92 ? 29.105 -7.971 -31.583 1.00 79.19 92 PHE A O 1
ATOM 734 N N . LEU A 1 93 ? 28.521 -7.266 -29.543 1.00 68.94 93 LEU A N 1
ATOM 735 C CA . LEU A 1 93 ? 29.889 -6.821 -29.206 1.00 68.94 93 LEU A CA 1
ATOM 736 C C . LEU A 1 93 ? 30.865 -7.979 -28.946 1.00 68.94 93 LEU A C 1
ATOM 738 O O . LEU A 1 93 ? 32.067 -7.833 -29.162 1.00 68.94 93 LEU A O 1
ATOM 742 N N . LYS A 1 94 ? 30.380 -9.141 -28.497 1.00 60.66 94 LYS A N 1
ATOM 743 C CA . LYS A 1 94 ? 31.231 -10.315 -28.233 1.00 60.66 94 LYS A CA 1
ATOM 744 C C . LYS A 1 94 ? 31.841 -10.926 -29.503 1.00 60.66 94 LYS A C 1
ATOM 746 O O . LYS A 1 94 ? 32.975 -11.393 -29.452 1.00 60.66 94 LYS A O 1
ATOM 751 N N . ASN A 1 95 ? 31.137 -10.852 -30.634 1.00 59.12 95 ASN A N 1
ATOM 752 C CA . ASN A 1 95 ? 31.620 -11.369 -31.921 1.00 59.12 95 ASN A CA 1
ATOM 753 C C . ASN A 1 95 ? 32.770 -10.521 -32.506 1.00 59.12 95 ASN A C 1
ATOM 755 O O . ASN A 1 95 ? 33.622 -11.046 -33.220 1.00 59.12 95 ASN A O 1
ATOM 759 N N . ASP A 1 96 ? 32.853 -9.236 -32.148 1.00 55.94 96 ASP A N 1
ATOM 760 C CA . ASP A 1 96 ? 33.904 -8.323 -32.625 1.00 55.94 96 ASP A CA 1
ATOM 761 C C . ASP A 1 96 ? 35.202 -8.386 -31.790 1.00 55.94 96 ASP A C 1
ATOM 763 O O . ASP A 1 96 ? 36.254 -7.912 -32.224 1.00 55.94 96 ASP A O 1
ATOM 767 N N . HIS A 1 97 ? 35.166 -8.976 -30.588 1.00 55.72 97 HIS A N 1
ATOM 768 C CA . HIS A 1 97 ? 36.346 -9.146 -29.725 1.00 55.72 97 HIS A CA 1
ATOM 769 C C . HIS A 1 97 ? 37.056 -10.498 -29.898 1.00 55.72 97 HIS A C 1
ATOM 771 O O . HIS A 1 97 ? 38.223 -10.620 -29.521 1.00 55.72 97 HIS A O 1
ATOM 777 N N . GLU A 1 98 ? 36.402 -11.502 -30.485 1.00 55.69 98 GLU A N 1
ATOM 778 C CA . GLU A 1 98 ? 37.042 -12.786 -30.808 1.00 55.69 98 GLU A CA 1
ATOM 779 C C . GLU A 1 98 ? 37.904 -12.681 -32.083 1.00 55.69 98 GLU A C 1
ATOM 781 O O . GLU A 1 98 ? 38.967 -13.291 -32.173 1.00 55.69 98 GLU A O 1
ATOM 786 N N . SER A 1 99 ? 37.535 -11.797 -33.016 1.00 53.19 99 SER A N 1
ATOM 787 C CA . SER A 1 99 ? 38.282 -11.529 -34.255 1.00 53.19 99 SER A CA 1
ATOM 788 C C . SER A 1 99 ? 39.535 -10.656 -34.074 1.00 53.19 99 SER A C 1
ATOM 790 O O . SER A 1 99 ? 40.441 -10.733 -34.897 1.00 53.19 99 SER A O 1
ATOM 792 N N . ARG A 1 100 ? 39.652 -9.874 -32.988 1.00 54.00 100 ARG A N 1
ATOM 793 C CA . ARG A 1 100 ? 40.838 -9.028 -32.700 1.00 54.00 100 ARG A CA 1
ATOM 794 C C . ARG A 1 100 ? 41.930 -9.693 -31.856 1.00 54.00 100 ARG A C 1
ATOM 796 O O . ARG A 1 100 ? 43.025 -9.151 -31.764 1.00 54.00 100 ARG A O 1
ATOM 803 N N . ASN A 1 101 ? 41.658 -10.840 -31.231 1.00 52.88 101 ASN A N 1
ATOM 804 C CA . ASN A 1 101 ? 42.659 -11.571 -30.436 1.00 52.88 101 ASN A CA 1
ATOM 805 C C . ASN A 1 101 ? 43.459 -12.600 -31.260 1.00 52.88 101 ASN A C 1
ATOM 807 O O . ASN A 1 101 ? 44.431 -13.157 -30.758 1.00 52.88 101 ASN A O 1
ATOM 811 N N . LEU A 1 102 ? 43.084 -12.840 -32.522 1.00 53.72 102 LEU A N 1
ATOM 812 C CA . LEU A 1 102 ? 43.759 -13.791 -33.415 1.00 53.72 102 LEU A CA 1
ATOM 813 C C . LEU A 1 102 ? 44.927 -13.182 -34.218 1.00 53.72 102 LEU A C 1
ATOM 815 O O . LEU A 1 102 ? 45.656 -13.922 -34.866 1.00 53.72 102 LEU A O 1
ATOM 819 N N . GLU A 1 103 ? 45.141 -11.864 -34.158 1.00 53.50 103 GLU A N 1
ATOM 820 C CA . GLU A 1 103 ? 46.143 -11.149 -34.975 1.00 53.50 103 GLU A CA 1
ATOM 821 C C . GLU A 1 103 ? 47.335 -10.606 -34.150 1.00 53.50 103 GLU A C 1
ATOM 823 O O . GLU A 1 103 ? 48.155 -9.842 -34.647 1.00 53.50 103 GLU A O 1
ATOM 828 N N . GLY A 1 104 ? 47.444 -11.003 -32.873 1.00 52.06 104 GLY A N 1
ATOM 829 C CA . GLY A 1 104 ? 48.434 -10.488 -31.912 1.00 52.06 104 GLY A CA 1
ATOM 830 C C . GLY A 1 104 ? 49.586 -11.429 -31.531 1.00 52.06 104 GLY A C 1
ATOM 831 O O . GLY A 1 104 ? 50.274 -11.144 -30.553 1.00 52.06 104 GLY A O 1
ATOM 832 N N . HIS A 1 105 ? 49.805 -12.541 -32.245 1.00 51.75 105 HIS A N 1
ATOM 833 C CA . HIS A 1 105 ? 50.906 -13.475 -31.962 1.00 51.75 105 HIS A CA 1
ATOM 834 C C . HIS A 1 105 ? 51.552 -14.038 -33.243 1.00 51.75 105 HIS A C 1
ATOM 836 O O . HIS A 1 105 ? 51.168 -15.110 -33.713 1.00 51.75 105 HIS A O 1
ATOM 842 N N . ALA A 1 106 ? 52.563 -13.333 -33.765 1.00 39.56 106 ALA A N 1
ATOM 843 C CA . ALA A 1 106 ? 53.632 -13.857 -34.623 1.00 39.56 106 ALA A CA 1
ATOM 844 C C . ALA A 1 106 ? 54.906 -13.022 -34.426 1.00 39.56 106 ALA A C 1
ATOM 846 O O . ALA A 1 106 ? 54.780 -11.777 -34.375 1.00 39.56 106 ALA A O 1
#